Protein AF-A0AA42X2C4-F1 (afdb_monomer)

Sequence (58 aa):
MRRDPLTKKSQVATVLKDGGRIVPGVREGLLQLLDHAGQEVPAWQTALRAAQGARSKA

Solvent-accessible surface area (backbone atoms only — 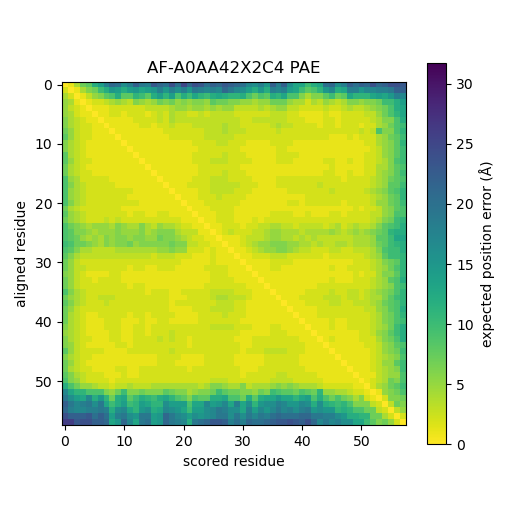not comparable to full-atom values): 3433 Å² total; per-residue (Å²): 133,88,76,79,54,38,69,45,36,67,58,50,47,49,42,42,73,67,57,14,49,79,43,82,31,98,48,88,96,41,69,37,40,26,38,63,87,67,46,82,46,60,56,38,63,68,16,53,52,56,39,52,67,52,57,80,76,106

Radius of gyration: 10.62 Å; Cα contacts (8 Å, |Δi|>4): 86; chains: 1; bounding box: 21×28×24 Å

Foldseek 3Di:
DDDDAAEALVVLVVQVVQQKDWDQDPDPPAIFIAHNVRDTGHYDRVSVVVNVVVVVVD

Nearest PDB structures (foldseek):
  5n8u-assembly1_A  TM=5.457E-01  e=2.411E+00  Drosophila melanogaster
  7yez-assembly1_b  TM=4.451E-01  e=1.220E+00  Mammalian orthoreovirus 3
  8h6h-assembly1_A  TM=4.889E-01  e=4.157E+00  Acetivibrio thermocellus

Mean predicted aligned error: 4.29 Å

Secondary structure (DSSP, 8-state):
-PPPPB-SHHHHHHHHHTT-EEEE-SSTT-EEEE-TTS-EE-B-HHHHHHHHHHHTT-

pLDDT: mean 89.87, std 13.63, range [44.91, 97.38]

Structure (mmCIF, N/CA/C/O backbone):
data_AF-A0AA42X2C4-F1
#
_entry.id   AF-A0AA42X2C4-F1
#
loop_
_atom_site.group_PDB
_atom_site.id
_atom_site.type_symbol
_atom_site.label_atom_id
_atom_site.label_alt_id
_atom_si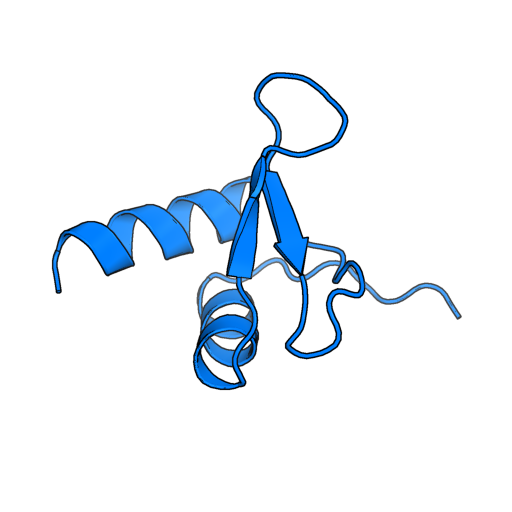te.label_comp_id
_atom_site.label_asym_id
_atom_site.label_entity_id
_atom_site.label_seq_id
_atom_site.pdbx_PDB_ins_code
_atom_site.Cartn_x
_atom_site.Cartn_y
_atom_site.Cartn_z
_atom_site.occupancy
_atom_site.B_iso_or_equiv
_atom_site.auth_seq_id
_atom_site.auth_comp_id
_atom_site.auth_asym_id
_atom_site.auth_atom_id
_atom_site.pdbx_PDB_model_num
ATOM 1 N N . MET A 1 1 ? 1.062 -15.750 10.128 1.00 52.59 1 MET A N 1
ATOM 2 C CA . MET A 1 1 ? 1.509 -15.961 8.731 1.00 52.59 1 MET A CA 1
ATOM 3 C C . MET A 1 1 ? 2.027 -14.642 8.180 1.00 52.59 1 MET A C 1
ATOM 5 O O . MET A 1 1 ? 1.300 -13.658 8.236 1.00 52.59 1 MET A O 1
ATOM 9 N N . ARG A 1 2 ? 3.279 -14.591 7.714 1.00 59.62 2 ARG A N 1
ATOM 10 C CA . ARG A 1 2 ? 3.857 -13.393 7.086 1.00 59.62 2 ARG A CA 1
ATOM 11 C C . ARG A 1 2 ? 3.252 -13.265 5.685 1.00 59.62 2 ARG A C 1
ATOM 13 O O . ARG A 1 2 ? 3.422 -14.175 4.885 1.00 59.62 2 ARG A O 1
ATOM 20 N N . ARG A 1 3 ? 2.498 -12.195 5.416 1.00 74.06 3 ARG A N 1
ATOM 21 C CA . ARG A 1 3 ? 2.025 -11.891 4.056 1.00 74.06 3 ARG A CA 1
ATOM 22 C C . ARG A 1 3 ? 3.204 -11.356 3.251 1.00 74.06 3 ARG A C 1
ATOM 24 O O . ARG A 1 3 ? 3.898 -10.455 3.726 1.00 74.06 3 ARG A O 1
ATOM 31 N N . ASP A 1 4 ? 3.430 -11.913 2.067 1.00 90.75 4 ASP A N 1
ATOM 32 C CA . ASP A 1 4 ? 4.422 -11.371 1.146 1.00 90.75 4 ASP A CA 1
ATOM 33 C C . ASP A 1 4 ? 4.042 -9.940 0.754 1.00 90.75 4 ASP A C 1
ATOM 35 O O . ASP A 1 4 ? 2.860 -9.650 0.533 1.00 90.75 4 ASP A O 1
ATOM 39 N N . PRO A 1 5 ? 5.018 -9.021 0.688 1.00 94.44 5 PRO A N 1
ATOM 40 C CA . PRO A 1 5 ? 4.725 -7.650 0.336 1.00 94.44 5 PRO A CA 1
ATOM 41 C C . PRO A 1 5 ? 4.265 -7.541 -1.117 1.00 94.44 5 PRO A C 1
ATOM 43 O O . PRO A 1 5 ? 4.799 -8.198 -2.011 1.00 94.44 5 PRO A O 1
ATOM 46 N N . LEU A 1 6 ? 3.313 -6.648 -1.370 1.00 96.25 6 LEU A N 1
ATOM 47 C CA . LEU A 1 6 ? 2.892 -6.302 -2.720 1.00 96.25 6 LEU A CA 1
ATOM 48 C C . LEU A 1 6 ? 4.038 -5.603 -3.452 1.00 96.25 6 LEU A C 1
ATOM 50 O O . LEU A 1 6 ? 4.520 -4.551 -3.029 1.00 96.25 6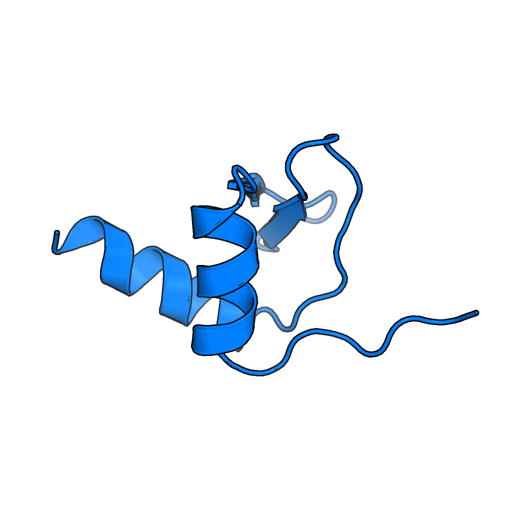 LEU A O 1
ATOM 54 N N . THR A 1 7 ? 4.464 -6.178 -4.570 1.00 96.38 7 THR A N 1
ATOM 55 C CA . THR A 1 7 ? 5.614 -5.686 -5.343 1.00 96.38 7 THR A CA 1
ATOM 56 C C . THR A 1 7 ? 5.203 -5.000 -6.640 1.00 96.38 7 THR A C 1
ATOM 58 O O . THR A 1 7 ? 6.000 -4.270 -7.229 1.00 96.38 7 THR A O 1
ATOM 61 N N . LYS A 1 8 ? 3.958 -5.188 -7.094 1.00 96.31 8 LYS A N 1
ATOM 62 C CA . LYS A 1 8 ? 3.460 -4.641 -8.363 1.00 96.31 8 LYS A CA 1
ATOM 63 C C . LYS A 1 8 ? 2.468 -3.505 -8.132 1.00 96.31 8 LYS A C 1
ATOM 65 O O . LYS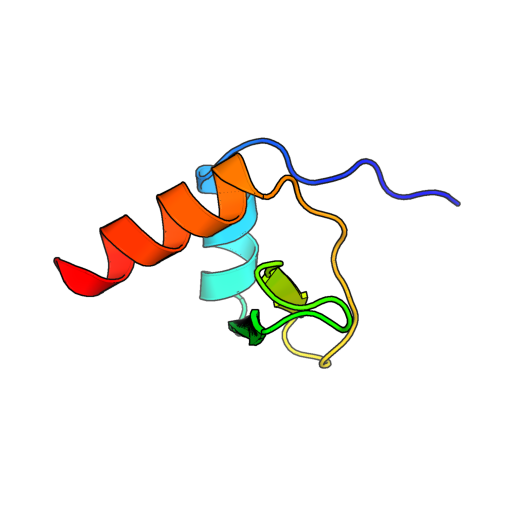 A 1 8 ? 1.567 -3.609 -7.302 1.00 96.31 8 LYS A O 1
ATOM 70 N N . LYS A 1 9 ? 2.555 -2.461 -8.965 1.00 95.94 9 LYS A N 1
ATOM 71 C CA . LYS A 1 9 ? 1.580 -1.354 -9.005 1.00 95.94 9 LYS A CA 1
ATOM 72 C C . LYS A 1 9 ? 0.137 -1.857 -9.125 1.00 95.94 9 LYS A C 1
ATOM 74 O O . LYS A 1 9 ? -0.744 -1.305 -8.481 1.00 95.94 9 LYS A O 1
ATOM 79 N N . SER A 1 10 ? -0.110 -2.886 -9.940 1.00 96.06 10 SER A N 1
ATOM 80 C CA . SER A 1 10 ? -1.455 -3.444 -10.130 1.00 96.06 10 SER A CA 1
ATOM 81 C C . SER A 1 10 ? -2.036 -4.027 -8.843 1.00 96.06 10 SER A C 1
ATOM 83 O O . SER A 1 10 ? -3.207 -3.804 -8.571 1.00 96.06 10 SER A O 1
ATOM 85 N N . GLN A 1 11 ? -1.220 -4.695 -8.021 1.00 96.50 11 GLN A N 1
ATOM 86 C CA . GLN A 1 11 ? -1.655 -5.238 -6.731 1.00 96.50 11 GLN A CA 1
ATOM 87 C C . GLN A 1 11 ? -2.023 -4.117 -5.755 1.00 96.50 11 GLN A C 1
ATOM 89 O O . GLN A 1 11 ? -3.068 -4.173 -5.116 1.00 96.50 11 GLN A O 1
ATOM 94 N N . VAL A 1 12 ? -1.200 -3.065 -5.691 1.00 97.00 12 VAL A N 1
ATOM 95 C CA . VAL A 1 12 ? -1.511 -1.864 -4.901 1.00 97.00 12 VAL A CA 1
ATOM 96 C C . VAL A 1 12 ? -2.802 -1.218 -5.406 1.00 97.00 12 VAL A C 1
ATOM 98 O O . VAL A 1 12 ? -3.672 -0.888 -4.611 1.00 97.00 12 VAL A O 1
ATOM 101 N N . ALA A 1 13 ? -2.968 -1.082 -6.725 1.00 95.94 13 ALA A N 1
ATOM 102 C CA . ALA A 1 13 ? -4.165 -0.498 -7.322 1.00 95.94 13 ALA A CA 1
ATOM 103 C C . ALA A 1 13 ? -5.440 -1.289 -6.995 1.00 95.94 13 ALA A C 1
ATOM 105 O O . ALA A 1 13 ? -6.482 -0.665 -6.823 1.00 95.94 13 ALA A O 1
ATOM 106 N N . THR A 1 14 ? -5.372 -2.618 -6.877 1.00 96.38 14 THR A N 1
ATOM 107 C CA . THR A 1 14 ? -6.500 -3.429 -6.394 1.00 96.38 14 THR A CA 1
ATOM 108 C C . THR A 1 14 ? -6.894 -3.025 -4.977 1.00 96.38 14 THR A C 1
ATOM 110 O O . THR A 1 14 ? -8.042 -2.665 -4.760 1.00 96.38 14 THR A O 1
ATOM 113 N N . VAL A 1 15 ? -5.934 -2.940 -4.050 1.00 96.44 15 VAL A N 1
ATOM 114 C CA . VAL A 1 15 ? -6.215 -2.513 -2.666 1.00 96.44 15 VAL A CA 1
ATOM 115 C C . VAL A 1 15 ? -6.839 -1.116 -2.624 1.00 96.44 15 VAL A C 1
ATOM 117 O O . VAL A 1 15 ? -7.758 -0.876 -1.851 1.00 96.44 15 VAL A O 1
ATOM 120 N N . LEU A 1 16 ? -6.383 -0.194 -3.480 1.00 95.88 16 LEU A N 1
ATOM 121 C CA . LEU A 1 16 ? -6.966 1.150 -3.568 1.00 95.88 16 LEU A CA 1
ATOM 122 C C . LEU A 1 16 ? -8.391 1.158 -4.127 1.00 95.88 16 LEU A C 1
ATOM 124 O O . LEU A 1 16 ? -9.213 1.949 -3.671 1.00 95.88 16 LEU A O 1
ATOM 128 N N . LYS A 1 17 ? -8.685 0.305 -5.112 1.00 95.75 17 LYS A N 1
ATOM 129 C CA . LYS A 1 17 ? -10.043 0.142 -5.651 1.00 95.75 17 LYS A CA 1
ATOM 130 C C . LYS A 1 17 ? -10.995 -0.435 -4.608 1.00 95.75 17 LYS A C 1
ATOM 132 O O . LYS A 1 17 ? -12.138 -0.002 -4.551 1.00 95.75 17 LYS A O 1
ATOM 137 N N . ASP A 1 18 ? -10.494 -1.317 -3.750 1.00 96.69 18 ASP A N 1
ATOM 138 C CA . ASP A 1 18 ? -11.258 -1.932 -2.662 1.00 96.69 18 ASP A CA 1
ATOM 139 C C . ASP A 1 18 ? -11.470 -0.984 -1.463 1.00 96.69 18 ASP A C 1
ATOM 141 O O . ASP A 1 18 ? -11.970 -1.405 -0.425 1.00 96.69 18 ASP A O 1
ATOM 145 N N . GLY A 1 19 ? -11.094 0.297 -1.580 1.00 96.38 19 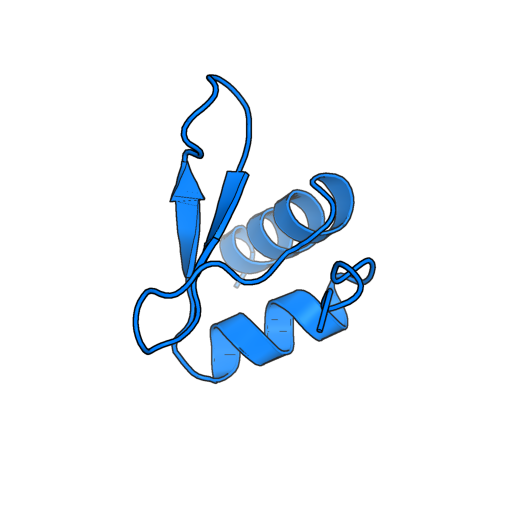GLY A N 1
ATOM 146 C CA . GLY A 1 19 ? -11.267 1.315 -0.536 1.00 96.38 19 GLY A CA 1
ATOM 147 C C . GLY A 1 19 ? -10.032 1.555 0.335 1.00 96.38 19 GLY A C 1
ATOM 148 O O . GLY A 1 19 ? -10.080 2.354 1.270 1.00 96.38 19 GLY A O 1
ATOM 149 N N . GLY A 1 20 ? -8.912 0.900 0.029 1.00 96.88 20 GLY A N 1
ATOM 150 C CA . GLY A 1 20 ? -7.631 1.165 0.669 1.00 96.88 20 GLY A CA 1
ATOM 151 C C . GLY A 1 20 ? -7.027 2.518 0.286 1.00 96.88 20 GLY A C 1
ATOM 152 O O . GLY A 1 20 ? -7.449 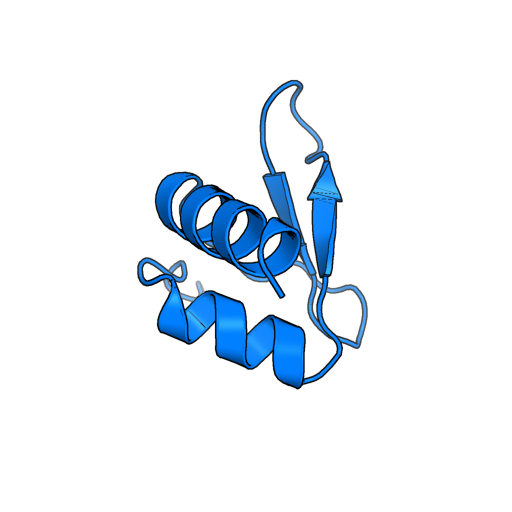3.202 -0.653 1.00 96.88 20 GLY A O 1
ATOM 153 N N . ARG A 1 21 ? -5.982 2.916 1.012 1.00 96.88 21 ARG A N 1
ATOM 154 C CA . ARG A 1 21 ? -5.313 4.212 0.831 1.00 96.88 21 ARG A CA 1
ATOM 155 C C . ARG A 1 21 ? -3.818 4.135 1.094 1.00 96.88 21 ARG A C 1
ATOM 157 O O . ARG A 1 21 ? -3.362 3.367 1.932 1.00 96.88 21 ARG A O 1
ATOM 164 N N . ILE A 1 22 ? -3.062 4.979 0.395 1.00 96.56 22 ILE A N 1
ATOM 165 C CA . ILE A 1 22 ? -1.636 5.190 0.664 1.00 96.56 22 ILE A CA 1
ATOM 166 C C . ILE A 1 22 ? -1.506 6.394 1.593 1.00 96.56 22 ILE A C 1
ATOM 168 O O . ILE A 1 22 ? -2.032 7.461 1.277 1.00 96.56 22 ILE A O 1
ATOM 172 N N . VAL A 1 23 ? -0.801 6.228 2.708 1.00 96.00 23 VAL A N 1
ATOM 173 C CA . VAL A 1 23 ? -0.569 7.263 3.728 1.00 96.00 23 VAL A CA 1
ATOM 174 C C . VAL A 1 23 ? 0.931 7.422 4.005 1.00 96.00 23 VAL A C 1
ATOM 176 O O . VAL A 1 23 ? 1.704 6.515 3.673 1.00 96.00 23 VAL A O 1
ATOM 179 N N . PRO A 1 24 ? 1.375 8.547 4.596 1.00 96.06 24 PRO A N 1
ATOM 180 C CA . PRO A 1 24 ? 2.715 8.639 5.167 1.00 96.06 24 PRO A CA 1
ATOM 181 C C . PRO A 1 24 ? 2.943 7.514 6.179 1.00 96.06 24 PRO A C 1
ATOM 183 O O . PRO A 1 24 ? 2.062 7.211 6.982 1.00 96.06 24 PRO A O 1
ATOM 186 N N . GLY A 1 25 ? 4.104 6.874 6.104 1.00 93.44 25 GLY A N 1
ATOM 187 C CA . GLY A 1 25 ? 4.482 5.804 7.013 1.00 93.44 25 GLY A CA 1
ATOM 188 C C . GLY A 1 25 ? 5.044 6.317 8.336 1.00 93.44 25 GLY A C 1
ATOM 189 O O . GLY A 1 25 ? 5.392 7.486 8.471 1.00 93.44 25 GLY A O 1
ATOM 190 N N . VAL A 1 26 ? 5.207 5.401 9.295 1.00 89.44 26 VAL A N 1
ATOM 191 C CA . VAL A 1 26 ? 5.805 5.681 10.619 1.00 89.44 26 VAL A CA 1
ATOM 192 C C . VAL A 1 26 ? 7.214 6.282 10.519 1.00 89.44 26 VAL A C 1
ATOM 194 O O . VAL A 1 26 ? 7.623 7.058 11.377 1.00 89.44 26 VAL A O 1
ATOM 197 N N . ARG A 1 27 ? 7.973 5.921 9.478 1.00 91.25 27 ARG A N 1
ATOM 198 C CA . ARG A 1 27 ? 9.290 6.506 9.200 1.00 91.25 27 ARG A CA 1
ATOM 199 C C . ARG A 1 27 ? 9.159 7.600 8.154 1.00 91.25 27 ARG A C 1
ATOM 201 O O . ARG A 1 27 ? 8.519 7.396 7.121 1.00 91.25 27 ARG A O 1
ATOM 208 N N . GLU A 1 28 ? 9.836 8.712 8.405 1.00 91.88 28 GLU A N 1
ATOM 209 C CA . GLU A 1 28 ? 9.884 9.844 7.488 1.00 91.88 28 GLU A CA 1
ATOM 210 C C . GLU A 1 28 ? 10.300 9.405 6.074 1.00 91.88 28 GLU A C 1
ATOM 212 O O . GLU A 1 28 ? 11.196 8.579 5.884 1.00 91.88 28 GLU A O 1
ATOM 217 N N . GLY A 1 29 ? 9.592 9.919 5.066 1.00 90.94 29 GLY A N 1
ATOM 218 C CA . GLY A 1 29 ? 9.850 9.622 3.656 1.00 90.94 29 GLY A CA 1
ATOM 219 C C . GLY A 1 29 ? 9.357 8.256 3.158 1.00 90.94 29 GLY A C 1
ATOM 220 O O . GLY A 1 29 ? 9.420 8.008 1.946 1.00 90.94 29 GLY A O 1
ATOM 221 N N . LEU A 1 30 ? 8.837 7.388 4.035 1.00 94.50 30 LEU A N 1
ATOM 222 C CA . LEU A 1 30 ? 8.207 6.124 3.647 1.00 94.50 30 LEU A CA 1
ATOM 223 C C . LEU A 1 30 ? 6.691 6.261 3.510 1.00 94.50 30 LEU A C 1
ATOM 225 O O . LEU A 1 30 ? 6.053 7.111 4.124 1.00 94.50 30 LEU A O 1
ATOM 229 N N . LEU A 1 31 ? 6.119 5.383 2.694 1.00 96.69 31 LEU A N 1
ATOM 230 C CA . LEU A 1 31 ? 4.683 5.240 2.494 1.00 96.69 31 LEU A CA 1
ATOM 231 C C . LEU A 1 31 ? 4.191 3.929 3.109 1.00 96.69 31 LEU A C 1
ATOM 233 O O . LEU A 1 31 ? 4.902 2.923 3.075 1.00 96.69 31 LEU A O 1
ATOM 237 N N . GLN A 1 32 ? 2.957 3.927 3.598 1.00 97.06 32 GLN A N 1
ATOM 238 C CA . GLN A 1 32 ? 2.231 2.727 4.005 1.00 97.06 32 GLN A CA 1
ATOM 239 C C . GLN A 1 32 ? 0.968 2.572 3.167 1.00 97.06 32 GLN A C 1
ATOM 241 O O . GLN A 1 32 ? 0.335 3.556 2.780 1.00 97.06 32 GLN A O 1
ATOM 246 N N . LEU A 1 33 ? 0.611 1.325 2.878 1.00 97.31 33 LEU A N 1
ATOM 247 C CA . LEU A 1 33 ? -0.667 0.977 2.275 1.00 97.31 33 LEU A CA 1
ATOM 248 C C . LEU A 1 33 ? -1.576 0.442 3.366 1.00 97.31 33 LEU A C 1
ATOM 250 O O . LEU A 1 33 ? -1.219 -0.511 4.054 1.00 97.31 33 LEU A O 1
ATOM 254 N N . LEU A 1 34 ? -2.743 1.054 3.493 1.00 97.38 34 LEU A N 1
ATOM 255 C CA . LEU A 1 34 ? -3.806 0.581 4.360 1.00 97.38 34 LEU A CA 1
ATOM 256 C C . LEU A 1 34 ? -4.914 -0.018 3.501 1.00 97.38 34 LEU A C 1
ATOM 258 O O . LEU A 1 34 ? -5.242 0.537 2.447 1.00 97.38 34 LEU A O 1
ATOM 262 N N . ASP A 1 35 ? -5.489 -1.129 3.945 1.00 96.75 35 ASP A N 1
ATOM 263 C CA . ASP A 1 35 ? -6.733 -1.639 3.374 1.00 96.75 35 ASP A CA 1
ATOM 264 C C . ASP A 1 35 ? -7.945 -0.796 3.819 1.00 96.75 35 ASP A C 1
ATOM 266 O O . ASP A 1 35 ? -7.816 0.207 4.527 1.00 96.75 35 ASP A O 1
ATOM 270 N N . HIS A 1 36 ? -9.139 -1.189 3.375 1.00 96.88 36 HIS A N 1
ATOM 271 C CA . HIS A 1 36 ? -10.389 -0.504 3.714 1.00 96.88 36 HIS A CA 1
ATOM 272 C C . HIS A 1 36 ? -10.709 -0.523 5.218 1.00 96.88 36 HIS A C 1
ATOM 274 O O . HIS A 1 36 ? -11.429 0.350 5.699 1.00 96.88 36 HIS A O 1
ATOM 280 N N . ALA A 1 37 ? -10.168 -1.491 5.964 1.00 97.00 37 ALA A N 1
ATOM 281 C CA . ALA A 1 37 ? -10.310 -1.608 7.412 1.00 97.00 37 ALA A CA 1
ATOM 282 C C . ALA A 1 37 ? -9.211 -0.838 8.172 1.00 97.00 37 ALA A C 1
ATOM 284 O O . ALA A 1 37 ? -9.156 -0.875 9.403 1.00 97.00 37 ALA A O 1
ATOM 285 N N . GLY A 1 38 ? -8.324 -0.140 7.455 1.00 96.00 38 GLY A N 1
ATOM 286 C CA . GLY A 1 38 ? -7.217 0.614 8.033 1.00 96.00 38 GLY A CA 1
ATOM 287 C C . GLY A 1 38 ? -6.035 -0.251 8.473 1.00 96.00 38 GLY A C 1
ATOM 288 O O . GLY A 1 38 ? -5.152 0.265 9.156 1.00 96.00 38 GLY A O 1
ATOM 289 N N . GLN A 1 39 ? -5.996 -1.534 8.104 1.00 95.81 39 GLN A N 1
ATOM 290 C CA . GLN A 1 39 ? -4.894 -2.432 8.440 1.00 95.81 39 GLN A CA 1
ATOM 291 C C . GLN A 1 39 ? -3.752 -2.291 7.439 1.00 95.81 39 GLN A C 1
ATOM 293 O O . GLN A 1 39 ? -3.972 -2.106 6.241 1.00 95.81 39 GLN A O 1
ATOM 298 N N . GLU A 1 40 ? -2.517 -2.405 7.927 1.00 95.25 40 GLU A N 1
ATOM 299 C CA . GLU A 1 40 ? -1.344 -2.339 7.063 1.00 95.25 40 GLU A CA 1
ATOM 300 C C . GLU A 1 40 ? -1.287 -3.542 6.115 1.00 95.25 40 GLU A C 1
ATOM 302 O O . GLU A 1 40 ? -1.309 -4.708 6.523 1.00 95.25 40 GLU A O 1
ATOM 307 N N . VAL A 1 41 ? -1.146 -3.239 4.827 1.00 96.00 41 VAL A N 1
ATOM 308 C CA . VAL A 1 41 ? -0.846 -4.206 3.779 1.00 96.00 41 VAL A CA 1
ATOM 309 C C . VAL A 1 41 ? 0.620 -4.022 3.384 1.00 96.00 41 VAL A C 1
ATOM 311 O O . VAL A 1 41 ? 0.961 -3.003 2.777 1.00 96.00 41 VAL A O 1
ATOM 314 N N . PRO A 1 42 ? 1.507 -4.989 3.692 1.00 95.94 42 PRO A N 1
ATOM 315 C CA . PRO A 1 42 ? 2.912 -4.896 3.321 1.00 95.94 42 PRO A CA 1
ATOM 316 C C . PRO A 1 42 ? 3.069 -4.664 1.815 1.00 95.94 42 PRO A C 1
ATOM 318 O O . PRO A 1 42 ? 2.495 -5.387 1.003 1.00 95.94 42 PRO A O 1
ATO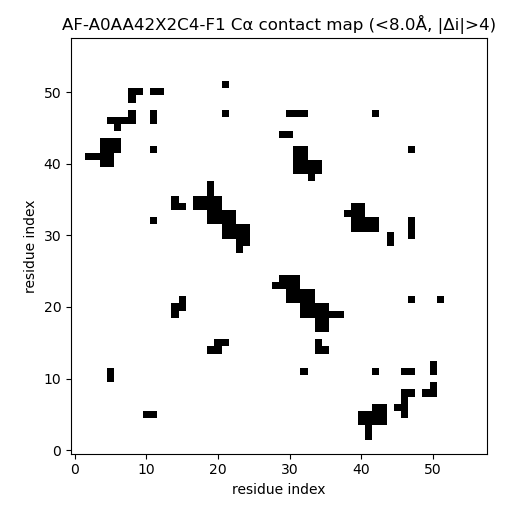M 321 N N .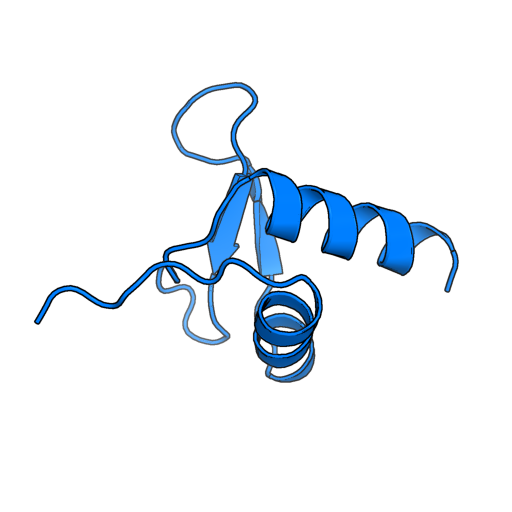 ALA A 1 43 ? 3.851 -3.657 1.431 1.00 96.25 43 ALA A N 1
ATOM 322 C CA . ALA A 1 43 ? 4.070 -3.293 0.036 1.00 96.25 43 ALA A CA 1
ATOM 323 C C . ALA A 1 43 ? 5.444 -2.646 -0.162 1.00 96.25 43 ALA A C 1
ATOM 325 O O . ALA A 1 43 ? 5.971 -1.965 0.720 1.00 96.25 43 ALA A O 1
ATOM 326 N N . TRP A 1 44 ? 6.035 -2.842 -1.338 1.00 96.94 44 TRP A N 1
ATOM 327 C CA . TRP A 1 44 ? 7.288 -2.190 -1.706 1.00 96.94 44 TRP A CA 1
ATOM 328 C C . TRP A 1 44 ? 7.066 -0.711 -2.024 1.00 96.94 44 TRP A C 1
ATOM 330 O O . TRP A 1 44 ? 6.131 -0.342 -2.734 1.00 96.94 44 TRP A O 1
ATOM 340 N N . GLN A 1 45 ? 7.988 0.142 -1.571 1.00 96.62 45 GLN A N 1
ATOM 341 C CA . GLN A 1 45 ? 7.918 1.596 -1.773 1.00 96.62 45 GLN A CA 1
ATOM 342 C C . GLN A 1 45 ? 7.824 1.986 -3.254 1.00 96.62 45 GLN A C 1
ATOM 344 O O . GLN A 1 45 ? 7.101 2.915 -3.608 1.00 96.62 45 GLN A O 1
ATOM 349 N N . THR A 1 46 ? 8.513 1.258 -4.134 1.00 96.75 46 THR A N 1
ATOM 350 C CA . THR A 1 46 ? 8.452 1.473 -5.586 1.00 96.75 46 THR A CA 1
ATOM 351 C C . THR A 1 46 ? 7.050 1.227 -6.145 1.00 96.75 46 THR A C 1
ATOM 353 O O . THR A 1 46 ? 6.575 2.018 -6.960 1.00 96.75 46 THR A O 1
ATOM 356 N N . ALA A 1 47 ? 6.344 0.198 -5.665 1.00 96.44 47 ALA A N 1
ATOM 357 C CA . ALA A 1 47 ? 4.967 -0.089 -6.062 1.00 96.44 47 ALA A CA 1
ATOM 358 C C . ALA A 1 47 ? 3.994 0.996 -5.574 1.00 96.44 47 ALA A C 1
ATOM 360 O O . ALA A 1 47 ? 3.127 1.428 -6.338 1.00 96.44 47 ALA A O 1
ATOM 361 N N . LEU A 1 48 ? 4.173 1.479 -4.337 1.00 96.50 48 LEU A N 1
ATOM 362 C CA . LEU A 1 48 ? 3.365 2.562 -3.763 1.00 96.50 48 LEU A CA 1
ATOM 363 C C . LEU A 1 48 ? 3.529 3.869 -4.543 1.00 96.50 48 LEU A C 1
ATOM 365 O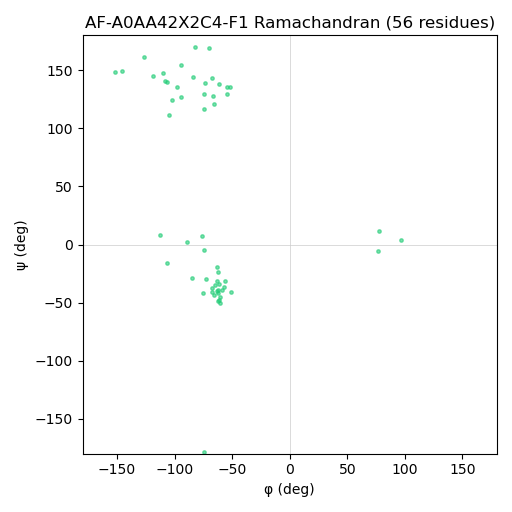 O . LEU A 1 48 ? 2.537 4.468 -4.960 1.00 96.50 48 LEU A O 1
ATOM 369 N N . ARG A 1 49 ? 4.772 4.276 -4.823 1.00 95.44 49 ARG A N 1
ATOM 370 C CA . ARG A 1 49 ? 5.062 5.488 -5.610 1.00 95.44 49 ARG A CA 1
ATOM 371 C C . ARG A 1 49 ? 4.515 5.387 -7.036 1.00 95.44 49 ARG A C 1
ATOM 373 O O . ARG A 1 49 ? 3.902 6.334 -7.525 1.00 95.44 49 ARG A O 1
ATOM 380 N N . ALA A 1 50 ? 4.664 4.228 -7.682 1.00 94.31 50 ALA A N 1
ATOM 381 C CA . ALA A 1 50 ? 4.118 3.989 -9.019 1.00 94.31 50 ALA A CA 1
ATOM 382 C C . ALA A 1 50 ? 2.578 4.054 -9.062 1.00 94.31 50 ALA A C 1
ATOM 384 O O . ALA A 1 50 ? 2.003 4.447 -10.082 1.00 94.31 50 ALA A O 1
ATOM 385 N N . ALA A 1 51 ? 1.898 3.671 -7.976 1.00 92.38 51 ALA A N 1
ATOM 386 C CA . ALA A 1 51 ? 0.448 3.797 -7.850 1.00 92.38 51 ALA A CA 1
ATOM 387 C C . ALA A 1 51 ? 0.011 5.252 -7.596 1.00 92.38 51 ALA A C 1
ATOM 389 O O . ALA A 1 51 ? -0.932 5.710 -8.242 1.00 92.38 51 ALA A O 1
ATOM 390 N N . GLN A 1 52 ? 0.717 6.001 -6.737 1.00 86.88 52 GLN A N 1
ATOM 391 C CA . GLN A 1 52 ? 0.430 7.422 -6.486 1.00 86.88 52 GLN A CA 1
ATOM 392 C C . GLN A 1 52 ? 0.590 8.283 -7.745 1.00 86.88 52 GLN A C 1
ATOM 394 O O . GLN A 1 52 ? -0.325 9.025 -8.094 1.00 86.88 52 GLN A O 1
ATOM 399 N N . GLY A 1 53 ? 1.701 8.132 -8.476 1.00 78.81 53 GLY A N 1
ATOM 400 C CA . GLY A 1 53 ? 1.968 8.927 -9.683 1.00 78.81 53 GLY A CA 1
ATOM 401 C C . GLY A 1 53 ? 0.959 8.711 -10.819 1.00 78.81 53 GLY A C 1
ATOM 402 O O . GLY A 1 53 ? 0.841 9.550 -11.707 1.00 78.81 53 GLY A O 1
ATOM 403 N N . ALA A 1 54 ? 0.210 7.605 -10.791 1.00 65.00 54 ALA A N 1
ATOM 404 C CA . ALA A 1 54 ? -0.866 7.343 -11.742 1.00 65.00 54 ALA A CA 1
ATOM 405 C C . ALA A 1 54 ? -2.201 7.981 -11.337 1.00 65.00 54 ALA A C 1
ATOM 407 O O . ALA A 1 54 ? -2.990 8.313 -12.214 1.00 65.00 54 ALA A O 1
ATOM 408 N N . ARG A 1 55 ? -2.448 8.166 -10.033 1.00 57.06 55 ARG A N 1
ATOM 409 C CA . ARG A 1 55 ? -3.671 8.802 -9.523 1.00 57.06 55 ARG A CA 1
ATOM 410 C C . ARG A 1 55 ? -3.680 10.312 -9.764 1.00 57.06 55 ARG A C 1
ATOM 412 O O . ARG A 1 55 ? -4.744 10.865 -9.973 1.00 57.06 55 ARG A O 1
ATOM 419 N N . SER A 1 56 ? -2.516 10.964 -9.802 1.00 56.00 56 SER A N 1
ATOM 420 C CA . SER A 1 56 ? -2.404 12.403 -10.100 1.00 56.00 56 SER A CA 1
ATOM 421 C C . SER A 1 56 ? -2.622 12.770 -11.577 1.00 56.00 56 SER A C 1
ATOM 423 O O . SER A 1 56 ? -2.573 13.948 -11.913 1.00 56.00 56 SER A O 1
ATOM 425 N N . LYS A 1 57 ? -2.799 11.785 -12.468 1.00 51.12 57 LYS A N 1
ATOM 426 C CA . LYS A 1 57 ? -3.044 11.981 -13.911 1.00 51.12 57 LYS A CA 1
ATOM 427 C C . LYS A 1 57 ? -4.450 11.546 -14.354 1.00 51.12 57 LYS A C 1
ATOM 429 O O . LYS A 1 57 ? -4.688 11.473 -15.557 1.00 51.12 57 LYS A O 1
ATOM 434 N N . ALA A 1 58 ? -5.327 11.208 -13.410 1.00 44.91 58 ALA A N 1
ATOM 435 C CA . ALA A 1 58 ? -6.697 10.767 -13.659 1.00 44.91 58 ALA A CA 1
ATOM 436 C C . ALA A 1 58 ? -7.698 11.829 -13.204 1.00 44.91 58 ALA A C 1
ATOM 438 O O . ALA A 1 58 ? -7.399 12.502 -12.191 1.00 44.91 58 ALA A O 1
#